Protein AF-A0A956FL37-F1 (afdb_monomer_lite)

pLDDT: mean 88.3, std 14.64, range [36.12, 98.06]

Foldseek 3Di:
DDDPDDDDDDAPDQLRVQLQLLLCLVLVHDDPVSPDDLVCFLQDPVDPVSVLVVLSLLLSLQRSLLQLCCVNPCNVVVHDSVVSVLVSLVSSLVSLLVPCRSNVCPVPSVVVLVVVVVCCVVPVVSSVVSNVVSLVSQLVVCVVVVHDPPNSHGPDRDGSVNSSVSNVVPPPPPDDD

Structure (mmCIF, N/CA/C/O backbone):
data_AF-A0A956FL37-F1
#
_entry.id   AF-A0A956FL37-F1
#
loop_
_atom_site.group_PDB
_atom_site.id
_atom_site.type_symbol
_atom_site.label_atom_id
_atom_site.label_alt_id
_atom_site.label_comp_id
_atom_site.label_asym_id
_atom_site.label_entity_id
_atom_site.label_seq_id
_atom_site.pdbx_PDB_ins_code
_atom_site.Cartn_x
_atom_site.Cartn_y
_atom_site.Cartn_z
_atom_site.occupancy
_atom_site.B_iso_or_equiv
_atom_site.auth_seq_id
_atom_site.auth_comp_id
_atom_site.auth_asym_id
_atom_site.auth_atom_id
_atom_site.pdbx_PDB_model_num
ATOM 1 N N . MET A 1 1 ? -17.787 -12.454 -33.046 1.00 43.59 1 MET A N 1
ATOM 2 C CA . MET A 1 1 ? -16.874 -12.370 -31.893 1.00 43.59 1 MET A CA 1
ATOM 3 C C . MET A 1 1 ? -16.755 -10.894 -31.595 1.00 43.59 1 MET A C 1
ATOM 5 O O . MET A 1 1 ? -16.113 -10.191 -32.362 1.00 43.59 1 MET A O 1
ATOM 9 N N . GLU A 1 2 ? -17.535 -10.407 -30.634 1.00 44.53 2 GLU A N 1
ATOM 10 C CA . GLU A 1 2 ? -17.454 -9.006 -30.216 1.00 44.53 2 GLU A CA 1
ATOM 11 C C . GLU A 1 2 ? -16.059 -8.777 -29.636 1.00 44.53 2 GLU A C 1
ATOM 13 O O . GLU A 1 2 ? -15.570 -9.602 -28.860 1.00 44.53 2 GLU A O 1
ATOM 18 N N . SER A 1 3 ? -15.385 -7.710 -30.071 1.00 50.00 3 SER A N 1
ATOM 19 C CA . SER A 1 3 ? -14.174 -7.269 -29.383 1.00 50.00 3 SER A CA 1
ATOM 20 C C . SER A 1 3 ? -14.542 -7.023 -27.922 1.00 50.00 3 SER A C 1
ATOM 22 O O . SER A 1 3 ? -15.585 -6.407 -27.680 1.00 50.00 3 SER A O 1
ATOM 24 N N . PRO A 1 4 ? -13.738 -7.495 -26.953 1.00 57.50 4 PRO A N 1
ATOM 25 C CA . PRO A 1 4 ? -13.994 -7.183 -25.557 1.00 57.50 4 PRO A CA 1
ATOM 26 C C . PRO A 1 4 ? -14.107 -5.665 -25.417 1.00 57.50 4 PRO A C 1
ATOM 28 O O . PRO A 1 4 ? -13.320 -4.930 -26.022 1.00 57.50 4 PRO A O 1
ATOM 31 N N . ALA A 1 5 ? -15.114 -5.210 -24.670 1.00 64.25 5 ALA A N 1
ATOM 32 C CA . ALA A 1 5 ? -15.287 -3.797 -24.378 1.00 64.25 5 ALA A CA 1
ATOM 33 C C . ALA A 1 5 ? -13.961 -3.249 -23.834 1.00 64.25 5 ALA A C 1
ATOM 35 O O . ALA A 1 5 ? -13.424 -3.756 -22.848 1.00 64.25 5 ALA A O 1
ATOM 36 N N . MET A 1 6 ? -13.394 -2.268 -24.531 1.00 70.25 6 MET A N 1
ATOM 37 C CA . MET A 1 6 ? -12.190 -1.591 -24.076 1.00 70.25 6 MET A CA 1
ATOM 38 C C . MET A 1 6 ? -12.582 -0.638 -22.949 1.00 70.25 6 MET A C 1
ATOM 40 O O . MET A 1 6 ? -13.368 0.278 -23.176 1.00 70.25 6 MET A O 1
ATOM 44 N N . ALA A 1 7 ? -12.040 -0.860 -21.753 1.00 70.25 7 ALA A N 1
ATOM 45 C CA . ALA A 1 7 ? -12.100 0.111 -20.669 1.00 70.25 7 ALA A CA 1
ATOM 46 C C . ALA A 1 7 ? -10.975 1.142 -20.848 1.00 70.25 7 ALA A C 1
ATOM 48 O O . ALA A 1 7 ? -9.835 0.775 -21.147 1.00 70.25 7 ALA A O 1
ATOM 49 N N . GLU A 1 8 ? -11.296 2.422 -20.674 1.00 75.50 8 GLU A N 1
ATOM 50 C CA . GLU A 1 8 ? -10.300 3.485 -20.554 1.00 75.50 8 GLU A CA 1
ATOM 51 C C . GLU A 1 8 ? -9.869 3.589 -19.088 1.00 75.50 8 GLU A C 1
ATOM 53 O O . GLU A 1 8 ? -10.713 3.650 -18.200 1.00 75.50 8 GLU A O 1
ATOM 58 N N . VAL A 1 9 ? -8.559 3.586 -18.837 1.00 74.00 9 VAL A N 1
ATOM 59 C CA . VAL A 1 9 ? -7.991 3.740 -17.492 1.00 74.00 9 VAL A CA 1
ATOM 60 C C . VAL A 1 9 ? -7.240 5.062 -17.444 1.00 74.00 9 VAL A C 1
ATOM 62 O O . VAL A 1 9 ? -6.249 5.239 -18.156 1.00 74.00 9 VAL A O 1
ATOM 65 N N . GLN A 1 10 ? -7.705 5.976 -16.597 1.00 78.81 10 GLN A N 1
ATOM 66 C CA . GLN A 1 10 ? -7.046 7.246 -16.309 1.00 78.81 10 GLN A CA 1
ATOM 67 C C . GLN A 1 10 ? -6.497 7.195 -14.884 1.00 78.81 10 GLN A C 1
ATOM 69 O O . GLN A 1 10 ? -7.201 6.808 -13.959 1.00 78.81 10 GLN A O 1
ATOM 74 N N . ALA A 1 11 ? -5.225 7.543 -14.713 1.00 81.19 11 ALA A N 1
ATOM 75 C CA . ALA A 1 11 ? -4.569 7.548 -13.412 1.00 81.19 11 ALA A CA 1
ATOM 76 C C . ALA A 1 11 ? -3.563 8.697 -13.335 1.00 81.19 11 ALA A C 1
ATOM 78 O O . ALA A 1 11 ? -2.885 9.005 -14.324 1.00 81.19 11 ALA A O 1
ATOM 79 N N . GLU A 1 12 ? -3.417 9.287 -12.150 1.00 84.50 12 GLU A N 1
ATOM 80 C CA . GLU A 1 12 ? -2.458 10.361 -11.869 1.00 84.50 12 GLU A CA 1
ATOM 81 C C . GLU A 1 12 ? -1.031 9.811 -11.708 1.00 84.50 12 GLU A C 1
ATOM 83 O O . GLU A 1 12 ? -0.393 9.839 -10.658 1.00 84.50 12 GLU A O 1
ATOM 88 N N . GLY A 1 13 ? -0.505 9.269 -12.803 1.00 89.31 13 GLY A N 1
ATOM 89 C CA . GLY A 1 13 ? 0.824 8.684 -12.860 1.00 89.31 13 GLY A CA 1
ATOM 90 C C . GLY A 1 13 ? 0.882 7.212 -12.452 1.00 89.31 13 GLY A C 1
ATOM 91 O O . GLY A 1 13 ? -0.085 6.579 -12.035 1.00 89.31 13 GLY A O 1
ATOM 92 N N . LEU A 1 14 ? 2.075 6.642 -12.631 1.00 91.12 14 LEU A N 1
ATOM 93 C CA . LEU A 1 14 ? 2.323 5.221 -12.398 1.00 91.12 14 LEU A CA 1
ATOM 94 C C . LEU A 1 14 ? 2.108 4.772 -10.939 1.00 91.12 14 LEU A C 1
ATOM 96 O O . LEU A 1 14 ? 1.556 3.688 -10.772 1.00 91.12 14 LEU A O 1
ATOM 100 N N . PRO A 1 15 ? 2.535 5.521 -9.899 1.00 92.12 15 PRO A N 1
ATOM 101 C CA . PRO A 1 15 ? 2.320 5.095 -8.517 1.00 92.12 15 PRO A CA 1
ATOM 102 C C . PRO A 1 15 ? 0.837 4.881 -8.196 1.00 92.12 15 PRO A C 1
ATOM 104 O O . PRO A 1 15 ? 0.484 3.808 -7.710 1.00 92.12 15 PRO A O 1
ATOM 107 N N . ASN A 1 16 ? -0.023 5.833 -8.581 1.00 92.31 16 ASN A N 1
ATOM 108 C CA . ASN A 1 16 ? -1.467 5.720 -8.394 1.00 92.31 16 ASN A CA 1
ATOM 109 C C . ASN A 1 16 ? -2.046 4.559 -9.204 1.00 92.31 16 ASN A C 1
ATOM 111 O O . ASN A 1 16 ? -2.752 3.721 -8.666 1.00 92.31 16 ASN A O 1
ATOM 115 N N . LEU A 1 17 ? -1.668 4.428 -10.482 1.00 92.12 17 LEU A N 1
ATOM 116 C CA . LEU A 1 17 ? -2.114 3.301 -11.308 1.00 92.12 17 LEU A CA 1
ATOM 117 C C . LEU A 1 17 ? -1.781 1.939 -10.677 1.00 92.12 17 LEU A C 1
ATOM 119 O O . LEU A 1 17 ? -2.562 0.997 -10.785 1.00 92.12 17 LEU A O 1
ATOM 123 N N . LEU A 1 18 ? -0.608 1.814 -10.051 1.00 93.81 18 LEU A N 1
ATOM 124 C CA . LEU A 1 18 ? -0.211 0.588 -9.363 1.00 93.81 18 LEU A CA 1
ATOM 125 C C . LEU A 1 18 ? -1.038 0.349 -8.099 1.00 93.81 18 LEU A C 1
ATOM 127 O O . LEU A 1 18 ? -1.352 -0.803 -7.827 1.00 93.81 18 LEU A O 1
ATOM 131 N N . HIS A 1 19 ? -1.373 1.402 -7.350 1.00 94.06 19 HIS A N 1
ATOM 132 C CA . HIS A 1 19 ? -2.277 1.325 -6.199 1.00 94.06 19 HIS A CA 1
ATOM 133 C C . HIS A 1 19 ? -3.650 0.798 -6.633 1.00 94.06 19 HIS A C 1
ATOM 135 O O . HIS A 1 19 ? -4.079 -0.254 -6.160 1.00 94.06 19 HIS A O 1
ATOM 141 N N . GLU A 1 20 ? -4.249 1.415 -7.656 1.00 91.88 20 GLU A N 1
ATOM 142 C CA . GLU A 1 20 ? -5.568 1.009 -8.160 1.00 91.88 20 GLU A CA 1
ATOM 143 C C . GLU A 1 20 ? -5.593 -0.380 -8.781 1.00 91.88 20 GLU A C 1
ATOM 145 O O . GLU A 1 20 ? -6.560 -1.131 -8.636 1.00 91.88 20 GLU A O 1
ATOM 150 N N . LEU A 1 21 ? -4.509 -0.770 -9.454 1.00 91.62 21 LEU A N 1
ATOM 151 C CA . LEU A 1 21 ? -4.381 -2.124 -9.974 1.00 91.62 21 LEU A CA 1
ATOM 152 C C . LEU A 1 21 ? -4.472 -3.160 -8.848 1.00 91.62 21 LEU A C 1
ATOM 154 O O . LEU A 1 21 ? -5.065 -4.219 -9.052 1.00 91.62 21 LEU A O 1
ATOM 158 N N . VAL A 1 22 ? -3.881 -2.885 -7.682 1.00 93.38 22 VAL A N 1
ATOM 159 C CA . VAL A 1 22 ? -3.926 -3.818 -6.552 1.00 93.38 22 VAL A CA 1
ATOM 160 C C . VAL A 1 22 ? -5.356 -3.935 -6.030 1.00 93.38 22 VAL A C 1
ATOM 162 O O . VAL A 1 22 ? -5.819 -5.067 -5.889 1.00 93.38 22 VAL A O 1
ATOM 165 N N . HIS A 1 23 ? -6.089 -2.828 -5.857 1.00 91.62 23 HIS A N 1
ATOM 166 C CA . HIS A 1 23 ? -7.515 -2.882 -5.505 1.00 91.62 23 HIS A CA 1
ATOM 167 C C . HIS A 1 23 ? -8.318 -3.711 -6.507 1.00 91.62 23 HIS A C 1
ATOM 169 O O . HIS A 1 23 ? -9.002 -4.660 -6.124 1.00 91.62 23 HIS A O 1
ATOM 175 N N . ALA A 1 24 ? -8.178 -3.427 -7.804 1.00 89.88 24 ALA A N 1
ATOM 176 C CA . ALA A 1 24 ? -8.913 -4.135 -8.847 1.00 89.88 24 ALA A CA 1
ATOM 177 C C . ALA A 1 24 ? -8.618 -5.645 -8.859 1.00 89.88 24 ALA A C 1
ATOM 179 O O . ALA A 1 24 ? -9.511 -6.473 -9.064 1.00 89.88 24 ALA A O 1
ATOM 180 N N . VAL A 1 25 ? -7.359 -6.029 -8.622 1.00 90.69 25 VAL A N 1
ATOM 181 C CA . VAL A 1 25 ? -6.962 -7.438 -8.524 1.00 90.69 25 VAL A CA 1
ATOM 182 C C . VAL A 1 25 ? -7.560 -8.098 -7.284 1.00 90.69 25 VAL A C 1
ATOM 184 O O . VAL A 1 25 ? -8.026 -9.234 -7.385 1.00 90.69 25 VAL A O 1
ATOM 187 N N . GLN A 1 26 ? -7.563 -7.416 -6.139 1.00 88.31 26 GLN A N 1
ATOM 188 C CA . GLN A 1 26 ? -8.119 -7.956 -4.899 1.00 88.31 26 GLN A CA 1
ATOM 189 C C . GLN A 1 26 ? -9.647 -8.081 -4.955 1.00 88.31 26 GLN A C 1
ATOM 191 O O . GLN A 1 26 ? -10.187 -9.116 -4.563 1.00 88.31 26 GLN A O 1
ATOM 196 N N . ALA A 1 27 ? -10.337 -7.097 -5.533 1.00 85.81 27 ALA A N 1
ATOM 197 C CA . ALA A 1 27 ? -11.780 -7.140 -5.767 1.00 85.81 27 ALA A CA 1
ATOM 198 C C . ALA A 1 27 ? -12.177 -8.127 -6.886 1.00 85.81 27 ALA A C 1
ATOM 200 O O . ALA A 1 27 ? -13.324 -8.573 -6.958 1.00 85.81 27 ALA A O 1
ATOM 201 N N . GLY A 1 28 ? -11.240 -8.469 -7.780 1.00 84.00 28 GLY A N 1
ATOM 202 C CA . GLY A 1 28 ? -11.485 -9.311 -8.955 1.00 84.00 28 GLY A CA 1
ATOM 203 C C . GLY A 1 28 ? -12.309 -8.623 -10.050 1.00 84.00 28 GLY A C 1
ATOM 204 O O . GLY A 1 28 ? -12.838 -9.300 -10.934 1.00 84.00 28 GLY A O 1
ATOM 205 N N . ARG A 1 29 ? -12.439 -7.294 -9.988 1.00 78.75 29 ARG A N 1
ATOM 206 C CA . ARG A 1 29 ? -13.242 -6.453 -10.884 1.00 78.75 29 ARG A CA 1
ATOM 207 C C . ARG A 1 29 ? -12.694 -5.024 -10.902 1.00 78.75 29 ARG A C 1
ATOM 209 O O . ARG A 1 29 ? -12.038 -4.608 -9.955 1.00 78.75 29 ARG A O 1
ATOM 216 N N . LEU A 1 30 ? -12.971 -4.292 -11.980 1.00 76.00 30 LEU A N 1
ATOM 217 C CA . LEU A 1 30 ? -12.769 -2.843 -12.033 1.00 76.00 30 LEU A CA 1
ATOM 218 C C . LEU A 1 30 ? -14.033 -2.177 -11.487 1.00 76.00 30 LEU A C 1
ATOM 220 O O . LEU A 1 30 ? -15.116 -2.429 -12.012 1.00 76.00 30 LEU A O 1
ATOM 224 N N . GLU A 1 31 ? -13.892 -1.365 -10.448 1.00 67.88 31 GLU A N 1
ATOM 225 C CA . GLU A 1 31 ? -14.958 -0.525 -9.903 1.00 67.88 31 GLU A CA 1
ATOM 226 C C . GLU A 1 31 ? -14.406 0.872 -9.651 1.00 67.88 31 GLU A C 1
ATOM 228 O O . GLU A 1 31 ? -13.250 0.995 -9.247 1.00 67.88 31 GLU A O 1
ATOM 233 N N . ASP A 1 32 ? -15.240 1.889 -9.885 1.00 64.38 32 ASP A N 1
ATOM 234 C CA . ASP A 1 32 ? -14.866 3.300 -9.729 1.00 64.38 32 ASP A CA 1
ATOM 235 C C . ASP A 1 32 ? -14.412 3.616 -8.289 1.00 64.38 32 ASP A C 1
ATOM 237 O O . ASP A 1 32 ? -13.509 4.423 -8.108 1.00 64.38 32 ASP A O 1
ATOM 241 N N . ASP A 1 33 ? -14.956 2.897 -7.296 1.00 65.94 33 ASP A N 1
ATOM 242 C CA . ASP A 1 33 ? -14.761 3.157 -5.859 1.00 65.94 33 ASP A CA 1
ATOM 243 C C . ASP A 1 33 ? -14.207 1.938 -5.088 1.00 65.94 33 ASP A C 1
ATOM 245 O O . ASP A 1 33 ? -14.505 1.725 -3.910 1.00 65.94 33 ASP A O 1
ATOM 249 N N . HIS A 1 34 ? -13.472 1.052 -5.769 1.00 66.19 34 HIS A N 1
ATOM 250 C CA . HIS A 1 34 ? -12.832 -0.144 -5.179 1.00 66.19 34 HIS A CA 1
ATOM 251 C C . HIS A 1 34 ? -13.791 -1.142 -4.490 1.00 66.19 34 HIS A C 1
ATOM 253 O O . HIS A 1 34 ? -13.350 -2.073 -3.816 1.00 66.19 34 HIS A O 1
ATOM 259 N N . GLY A 1 35 ? -15.107 -0.978 -4.663 1.00 68.50 35 GLY A N 1
ATOM 260 C CA . GLY A 1 35 ? -16.131 -1.775 -3.982 1.00 68.50 35 GLY A CA 1
ATOM 261 C C . GLY A 1 35 ? -16.323 -1.424 -2.508 1.00 68.50 35 GLY A C 1
ATOM 262 O O . GLY A 1 35 ? -16.905 -2.221 -1.766 1.00 68.50 35 GLY A O 1
ATOM 263 N N . ILE A 1 36 ? -15.836 -0.254 -2.090 1.00 72.50 36 ILE A N 1
ATOM 264 C CA . ILE A 1 36 ? -15.965 0.263 -0.732 1.00 72.50 36 ILE A CA 1
ATOM 265 C C . ILE A 1 36 ? -17.389 0.789 -0.513 1.00 72.50 36 ILE A C 1
ATOM 267 O O . ILE A 1 36 ? -17.912 1.582 -1.294 1.00 72.50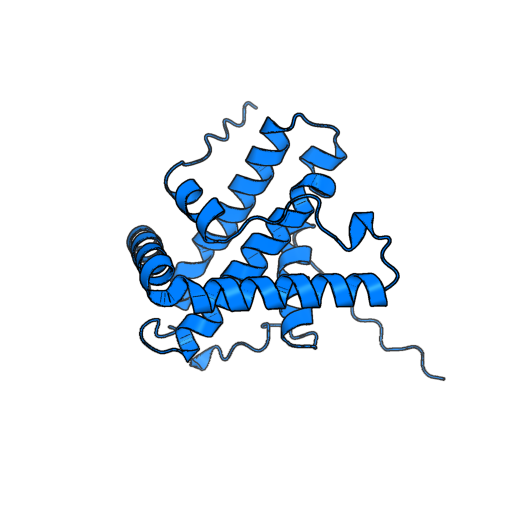 36 ILE A O 1
ATOM 271 N N . ASP A 1 37 ? -18.022 0.373 0.585 1.00 80.06 37 ASP A N 1
ATOM 272 C CA . ASP A 1 37 ? -19.292 0.956 1.016 1.00 80.06 37 ASP A CA 1
ATOM 273 C C . ASP A 1 37 ? -19.038 2.311 1.684 1.00 80.06 37 ASP A C 1
ATOM 275 O O . ASP A 1 37 ? -18.736 2.389 2.876 1.00 80.06 37 ASP A O 1
ATOM 279 N N . TYR A 1 38 ? -19.163 3.398 0.923 1.00 78.75 38 TYR A N 1
ATOM 280 C CA . TYR A 1 38 ? -18.992 4.749 1.459 1.00 78.75 38 TYR A CA 1
ATOM 281 C C . TYR A 1 38 ? -19.966 5.092 2.590 1.00 78.75 38 TYR A C 1
ATOM 283 O O . TYR A 1 38 ? -19.654 5.960 3.404 1.00 78.75 38 TYR A O 1
ATOM 291 N N . ALA A 1 39 ? -21.115 4.414 2.697 1.00 84.62 39 ALA A N 1
ATOM 292 C CA . ALA A 1 39 ? -22.027 4.621 3.821 1.00 84.62 39 ALA A CA 1
ATOM 293 C C . ALA A 1 39 ? -21.459 4.088 5.149 1.00 84.62 39 ALA A C 1
ATOM 295 O O . ALA A 1 39 ? -21.955 4.455 6.213 1.00 84.62 39 ALA A O 1
ATOM 296 N N . ALA A 1 40 ? -20.420 3.250 5.094 1.00 86.69 40 ALA A N 1
ATOM 297 C CA . ALA A 1 40 ? -19.713 2.733 6.258 1.00 86.69 40 ALA A CA 1
ATOM 298 C C . ALA A 1 40 ? -18.554 3.637 6.723 1.00 86.69 40 ALA A C 1
ATOM 300 O O . ALA A 1 40 ? -17.915 3.312 7.722 1.00 86.69 40 ALA A O 1
ATOM 301 N N . ILE A 1 41 ? -18.290 4.765 6.048 1.00 89.12 41 ILE A N 1
ATOM 302 C CA . ILE A 1 41 ? -17.346 5.781 6.529 1.00 89.12 41 ILE A CA 1
ATOM 303 C C . ILE A 1 41 ? -18.019 6.617 7.634 1.00 89.12 41 ILE A C 1
ATOM 305 O O . ILE A 1 41 ? -19.125 7.125 7.428 1.00 89.12 41 ILE A O 1
ATOM 309 N N . PRO A 1 42 ? -17.355 6.840 8.783 1.00 93.75 42 PRO A N 1
ATOM 310 C CA . PRO A 1 42 ? -15.999 6.398 9.110 1.00 93.75 42 PRO A CA 1
ATOM 311 C C . PRO A 1 42 ? -15.925 4.915 9.496 1.00 93.75 42 PRO A C 1
ATOM 313 O O . PRO A 1 42 ? -16.733 4.436 10.292 1.00 93.75 42 PRO A O 1
ATOM 316 N N . PHE A 1 43 ? -14.909 4.208 8.993 1.00 93.94 43 PHE A N 1
ATOM 317 C CA . PHE A 1 43 ? -14.701 2.802 9.340 1.00 93.94 43 PHE A CA 1
ATOM 318 C C . PHE A 1 43 ? -14.286 2.640 10.804 1.00 93.94 43 PHE A C 1
ATOM 320 O O . PHE A 1 43 ? -13.368 3.306 11.290 1.00 93.94 43 PHE A O 1
ATOM 327 N N . ASP A 1 44 ? -14.912 1.687 11.494 1.00 94.44 44 ASP A N 1
ATOM 328 C CA . ASP A 1 44 ? -14.557 1.353 12.871 1.00 94.44 44 ASP A CA 1
ATOM 329 C C . ASP A 1 44 ? -13.367 0.383 12.925 1.00 94.44 44 ASP A C 1
ATOM 331 O O . ASP A 1 44 ? -13.479 -0.805 12.617 1.00 94.44 44 ASP A O 1
ATOM 335 N N . LEU A 1 45 ? -12.213 0.885 13.367 1.00 94.81 45 LEU A N 1
ATOM 336 C CA . LEU A 1 45 ? -10.982 0.106 13.521 1.00 94.81 45 LEU A CA 1
ATOM 337 C C . LEU A 1 45 ? -11.009 -0.884 14.701 1.00 94.81 45 LEU A C 1
ATOM 339 O O . LEU A 1 45 ? -10.134 -1.752 14.799 1.00 94.81 45 LEU A O 1
ATOM 343 N N . HIS A 1 46 ? -11.988 -0.789 15.603 1.00 93.94 46 HIS A N 1
ATOM 344 C CA . HIS A 1 46 ? -12.207 -1.808 16.631 1.00 93.94 46 HIS A CA 1
ATOM 345 C C . HIS A 1 46 ? -12.837 -3.072 16.040 1.00 93.94 46 HIS A C 1
ATOM 347 O O . HIS A 1 46 ? -12.555 -4.185 16.499 1.00 93.94 46 HIS A O 1
ATOM 353 N N . GLU A 1 47 ? -13.604 -2.918 14.965 1.00 95.62 47 GLU A N 1
ATOM 354 C CA . GLU A 1 47 ? -14.242 -4.016 14.260 1.00 95.62 47 GLU A CA 1
ATOM 355 C C . GLU A 1 47 ? -13.303 -4.653 13.234 1.00 95.62 47 GLU A C 1
ATOM 357 O O . GLU A 1 47 ? -12.538 -3.993 12.527 1.00 95.62 47 GLU A O 1
ATOM 362 N N . SER A 1 48 ? -13.375 -5.980 13.123 1.00 95.38 48 SER A N 1
ATOM 363 C CA . SER A 1 48 ? -12.552 -6.729 12.159 1.00 95.38 48 SER A CA 1
ATOM 364 C C . SER A 1 48 ? -12.796 -6.297 10.709 1.00 95.38 48 SER A C 1
ATOM 366 O O . SER A 1 48 ? -11.861 -6.273 9.914 1.00 95.38 48 SER A O 1
ATOM 368 N N . ALA A 1 49 ? -14.029 -5.903 10.37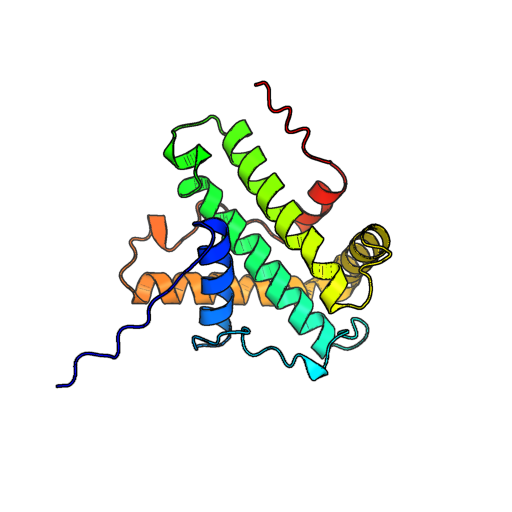9 1.00 92.50 49 ALA A N 1
ATOM 369 C CA . ALA A 1 49 ? -14.389 -5.413 9.054 1.00 92.50 49 ALA A CA 1
ATOM 370 C C . ALA A 1 49 ? -13.720 -4.066 8.734 1.00 92.50 49 ALA A C 1
ATOM 372 O O . ALA A 1 49 ? -13.149 -3.921 7.657 1.00 92.50 49 ALA A O 1
ATOM 373 N N . GLY A 1 50 ? -13.715 -3.111 9.672 1.00 93.75 50 GLY A N 1
ATOM 374 C CA . GLY A 1 50 ? -13.046 -1.824 9.460 1.00 93.75 50 GLY A CA 1
ATOM 375 C C . GLY A 1 50 ? -11.526 -1.965 9.381 1.00 93.75 50 GLY A C 1
ATOM 376 O O . GLY A 1 50 ? -10.890 -1.331 8.542 1.00 93.75 50 GLY A O 1
ATOM 377 N N . ARG A 1 51 ? -10.930 -2.877 10.164 1.00 96.38 51 ARG A N 1
ATOM 378 C CA . ARG A 1 51 ? -9.506 -3.219 10.002 1.00 96.38 51 ARG A CA 1
ATOM 379 C C . ARG A 1 51 ? -9.200 -3.882 8.666 1.00 96.38 51 ARG A C 1
ATOM 381 O O . ARG A 1 51 ? -8.141 -3.627 8.110 1.00 96.38 51 ARG A O 1
ATOM 388 N N . ALA A 1 52 ? -10.091 -4.724 8.144 1.00 94.50 52 ALA A N 1
ATOM 389 C CA . ALA A 1 52 ? -9.877 -5.363 6.850 1.00 94.50 52 ALA A CA 1
ATOM 390 C C . ALA A 1 52 ? -9.758 -4.331 5.718 1.00 94.50 52 ALA A C 1
ATOM 392 O O . ALA A 1 52 ? -8.879 -4.491 4.876 1.00 94.50 52 ALA A O 1
ATOM 393 N N . VAL A 1 53 ? -10.565 -3.262 5.748 1.00 93.56 53 VAL A N 1
ATOM 394 C CA . VAL A 1 53 ? -10.444 -2.128 4.813 1.00 93.56 53 VAL A CA 1
ATOM 395 C C . VAL A 1 53 ? -9.081 -1.447 4.965 1.00 93.56 53 VAL A C 1
ATOM 397 O O . VAL A 1 53 ? -8.357 -1.300 3.987 1.00 93.56 53 VAL A O 1
ATOM 400 N N . LEU A 1 54 ? -8.661 -1.138 6.197 1.00 95.69 54 LEU A N 1
ATOM 401 C CA . LEU A 1 54 ? -7.335 -0.564 6.462 1.00 95.69 54 LEU A CA 1
ATOM 402 C C . LEU A 1 54 ? -6.190 -1.440 5.937 1.00 95.69 54 LEU A C 1
ATOM 404 O O . LEU A 1 54 ? -5.228 -0.937 5.358 1.00 95.69 54 LEU A O 1
ATOM 408 N N . TRP A 1 55 ? -6.263 -2.753 6.151 1.00 96.88 55 TRP A N 1
ATOM 409 C CA . TRP A 1 55 ? -5.231 -3.677 5.685 1.00 96.88 55 TRP A CA 1
ATOM 410 C C . TRP A 1 55 ? -5.186 -3.789 4.167 1.00 96.88 55 TRP A C 1
ATOM 412 O O . TRP A 1 55 ? -4.091 -3.958 3.629 1.00 96.88 55 TRP A O 1
ATOM 422 N N . ASP A 1 56 ? -6.331 -3.690 3.491 1.00 95.12 56 ASP A N 1
ATOM 423 C CA . ASP A 1 56 ? -6.393 -3.647 2.030 1.00 95.12 56 ASP A CA 1
ATOM 424 C C . ASP A 1 56 ? -5.685 -2.398 1.493 1.00 95.12 56 ASP A C 1
ATOM 426 O O . ASP A 1 56 ? -4.724 -2.510 0.730 1.00 95.12 56 ASP A O 1
ATOM 430 N N . GLU A 1 57 ? -6.055 -1.225 2.010 1.00 95.31 57 GLU A N 1
ATOM 431 C CA . GLU A 1 57 ? -5.459 0.057 1.624 1.00 95.31 57 GLU A CA 1
ATOM 432 C C . GLU A 1 57 ? -3.946 0.090 1.853 1.00 95.31 57 GLU A C 1
ATOM 434 O O . GLU A 1 57 ? -3.161 0.445 0.969 1.00 95.31 57 GLU A O 1
ATOM 439 N N . LEU A 1 58 ? -3.489 -0.340 3.033 1.00 96.88 58 LEU A N 1
ATOM 440 C CA . LEU A 1 58 ? -2.058 -0.396 3.333 1.00 96.88 58 LEU A CA 1
ATOM 441 C C . LEU A 1 58 ? -1.322 -1.424 2.465 1.00 96.88 58 LEU A C 1
ATOM 443 O O . LEU A 1 58 ? -0.142 -1.222 2.159 1.00 96.88 58 LEU A O 1
ATOM 447 N N . ALA A 1 59 ? -1.982 -2.501 2.031 1.00 97.38 59 ALA A N 1
ATOM 448 C CA . ALA A 1 59 ? -1.396 -3.429 1.074 1.00 97.38 59 ALA A CA 1
ATOM 449 C C . ALA A 1 59 ? -1.215 -2.776 -0.305 1.00 97.38 59 ALA A C 1
ATOM 451 O O . ALA A 1 59 ? -0.133 -2.906 -0.887 1.00 97.38 59 ALA A O 1
ATOM 452 N N . CYS A 1 60 ? -2.199 -2.017 -0.791 1.00 95.94 60 CYS A N 1
ATOM 453 C CA . CYS A 1 60 ? -2.100 -1.240 -2.031 1.00 95.94 60 CYS A CA 1
ATOM 454 C C . CYS A 1 60 ? -0.965 -0.202 -1.969 1.00 95.94 60 CYS A C 1
ATOM 456 O O . CYS A 1 60 ? -0.106 -0.161 -2.864 1.00 95.94 60 CYS A O 1
ATOM 458 N N . CYS A 1 61 ? -0.851 0.526 -0.852 1.00 96.44 61 CYS A N 1
ATOM 459 C CA . CYS A 1 61 ? 0.233 1.483 -0.603 1.00 96.44 61 CYS A CA 1
ATOM 460 C C . CYS A 1 61 ? 1.617 0.811 -0.671 1.00 96.44 61 CYS A C 1
ATOM 462 O O . CYS A 1 61 ? 2.544 1.286 -1.330 1.00 96.44 61 CYS A O 1
ATOM 464 N N . VAL A 1 62 ? 1.781 -0.326 0.011 1.00 97.69 62 VAL A N 1
ATOM 465 C CA . VAL A 1 62 ? 3.069 -1.032 0.093 1.00 97.69 62 VAL A CA 1
ATOM 466 C C . VAL A 1 62 ? 3.446 -1.677 -1.240 1.00 97.69 62 VAL A C 1
ATOM 468 O O . VAL A 1 62 ? 4.616 -1.644 -1.636 1.00 97.69 62 VAL A O 1
ATOM 471 N N . ILE A 1 63 ? 2.486 -2.266 -1.951 1.00 97.75 63 ILE A N 1
ATOM 472 C CA . ILE A 1 63 ? 2.758 -2.942 -3.222 1.00 97.75 63 ILE A CA 1
ATOM 473 C C . ILE A 1 63 ? 3.074 -1.926 -4.320 1.00 97.75 63 ILE A C 1
ATOM 475 O O . ILE A 1 63 ? 4.028 -2.140 -5.071 1.00 97.75 63 ILE A O 1
ATOM 479 N N . SER A 1 64 ? 2.363 -0.798 -4.390 1.00 96.69 64 SER A N 1
ATOM 480 C CA . SER A 1 64 ? 2.706 0.274 -5.333 1.00 96.69 64 SER A CA 1
ATOM 481 C C . SER A 1 64 ? 4.147 0.757 -5.108 1.00 96.69 64 SER A C 1
ATOM 483 O O . SER A 1 64 ? 4.948 0.759 -6.048 1.00 96.69 64 SER A O 1
ATOM 485 N N . CYS A 1 65 ? 4.547 0.984 -3.852 1.00 97.56 65 CYS A N 1
ATOM 486 C CA . CYS A 1 65 ? 5.932 1.267 -3.455 1.00 97.56 65 CYS A CA 1
ATOM 487 C C . CYS A 1 65 ? 6.941 0.191 -3.899 1.00 97.56 65 CYS A C 1
ATOM 489 O O . CYS A 1 65 ? 8.048 0.507 -4.347 1.00 97.56 65 CYS A O 1
ATOM 491 N N . ALA A 1 66 ? 6.578 -1.089 -3.793 1.00 97.62 66 ALA A N 1
ATOM 492 C CA . ALA A 1 66 ? 7.440 -2.212 -4.155 1.00 97.62 66 ALA A CA 1
ATOM 493 C C . ALA A 1 66 ? 7.874 -2.167 -5.631 1.00 97.62 66 ALA A C 1
ATOM 495 O O . ALA A 1 66 ? 9.039 -2.429 -5.950 1.00 97.62 66 ALA A O 1
ATOM 496 N N . TYR A 1 67 ? 6.962 -1.790 -6.531 1.00 96.94 67 TYR A N 1
ATOM 497 C CA . TYR A 1 67 ? 7.235 -1.696 -7.967 1.00 96.94 67 TYR A CA 1
ATOM 498 C C . TYR A 1 67 ? 8.015 -0.433 -8.359 1.00 96.94 67 TYR A C 1
ATOM 500 O O . TYR A 1 67 ? 8.794 -0.472 -9.321 1.00 96.94 67 TYR A O 1
ATOM 508 N N . LEU A 1 68 ? 7.887 0.666 -7.606 1.00 96.50 68 LEU A N 1
ATOM 509 C CA . LEU A 1 68 ? 8.599 1.919 -7.895 1.00 96.50 68 LEU A CA 1
ATOM 510 C C . LEU A 1 68 ? 10.124 1.774 -7.859 1.00 96.50 68 LEU A C 1
ATOM 512 O O . LEU A 1 68 ? 10.813 2.427 -8.640 1.00 96.50 68 LEU A O 1
ATOM 516 N N . TRP A 1 69 ? 10.658 0.837 -7.070 1.00 95.81 69 TRP A N 1
ATOM 517 C CA . TRP A 1 69 ? 12.093 0.527 -7.040 1.00 95.81 69 TRP A CA 1
ATOM 518 C C . TRP A 1 69 ? 12.699 0.179 -8.409 1.00 95.81 69 TRP A C 1
ATOM 520 O O . TRP A 1 69 ? 13.905 0.324 -8.599 1.00 95.81 69 TRP A O 1
ATOM 530 N N . ARG A 1 70 ? 11.883 -0.294 -9.359 1.00 94.81 70 ARG A N 1
ATOM 531 C CA . ARG A 1 70 ? 12.302 -0.583 -10.739 1.00 94.81 70 ARG A CA 1
ATOM 532 C C . ARG A 1 70 ? 11.611 0.311 -11.764 1.00 94.81 70 ARG A C 1
ATOM 534 O O . ARG A 1 70 ? 12.230 0.670 -12.762 1.00 94.81 70 ARG A O 1
ATOM 541 N N . HIS A 1 71 ? 10.339 0.630 -11.549 1.00 94.44 71 HIS A N 1
ATOM 542 C CA . HIS A 1 71 ? 9.496 1.265 -12.562 1.00 94.44 71 HIS A CA 1
ATOM 543 C C . HIS A 1 71 ? 9.196 2.742 -12.285 1.00 94.44 71 HIS A C 1
ATOM 545 O O . HIS A 1 71 ? 8.707 3.427 -13.184 1.00 94.44 71 HIS A O 1
ATOM 551 N N . GLY A 1 72 ? 9.530 3.236 -11.089 1.00 94.50 72 GLY A N 1
ATOM 552 C CA . GLY A 1 72 ? 9.369 4.632 -10.691 1.00 94.50 72 GLY A CA 1
ATOM 553 C C . GLY A 1 72 ? 10.189 5.590 -11.552 1.00 94.50 72 GLY A C 1
ATOM 554 O O . GLY A 1 72 ? 11.082 5.183 -12.309 1.00 94.50 72 GLY A O 1
ATOM 555 N N . ARG A 1 73 ? 9.884 6.885 -11.454 1.00 95.81 73 ARG A N 1
ATOM 556 C CA . ARG A 1 73 ? 10.503 7.915 -12.298 1.00 95.81 73 ARG A CA 1
ATOM 557 C C . ARG A 1 73 ? 12.008 7.984 -12.063 1.00 95.81 73 ARG A C 1
ATOM 559 O O . ARG A 1 73 ? 12.766 8.002 -13.033 1.00 95.81 73 ARG A O 1
ATOM 566 N N . ALA A 1 74 ? 12.452 7.964 -10.806 1.00 96.06 74 ALA A N 1
ATOM 567 C CA . ALA A 1 74 ? 13.867 8.020 -10.458 1.00 96.06 74 ALA A CA 1
ATOM 568 C C . ALA A 1 74 ? 14.612 6.764 -10.935 1.00 96.06 74 ALA A C 1
ATOM 570 O O . ALA A 1 74 ? 15.695 6.874 -11.512 1.00 96.06 74 ALA A O 1
ATOM 571 N N . ALA A 1 75 ? 14.013 5.580 -10.766 1.00 95.62 75 ALA A N 1
ATOM 572 C CA . ALA A 1 75 ? 14.609 4.317 -11.202 1.00 95.62 75 ALA A CA 1
ATOM 573 C C . ALA A 1 75 ? 14.793 4.283 -12.728 1.00 95.62 75 ALA A C 1
ATOM 575 O O . ALA A 1 75 ? 15.876 3.974 -13.226 1.00 95.62 75 ALA A O 1
ATOM 576 N N . ARG A 1 76 ? 13.764 4.691 -13.481 1.00 95.19 76 ARG A N 1
ATOM 577 C CA . ARG A 1 76 ? 13.817 4.773 -14.949 1.00 95.19 76 ARG A CA 1
ATOM 578 C C . ARG A 1 76 ? 14.800 5.819 -15.470 1.00 95.19 76 ARG A C 1
ATOM 580 O O . ARG A 1 76 ? 15.328 5.648 -16.564 1.00 95.19 76 ARG A O 1
ATOM 587 N N . ALA A 1 77 ? 15.049 6.876 -14.703 1.00 97.00 77 ALA A N 1
ATOM 588 C CA . ALA A 1 77 ? 16.048 7.891 -15.022 1.00 97.00 77 ALA A CA 1
ATOM 589 C C . ALA A 1 77 ? 17.490 7.460 -14.683 1.00 97.00 77 ALA A C 1
ATOM 591 O O . ALA A 1 77 ? 18.416 8.243 -14.886 1.00 97.00 77 ALA A O 1
ATOM 592 N N . GLY A 1 78 ? 17.701 6.248 -14.150 1.00 96.38 78 GLY A N 1
ATOM 593 C CA . GLY A 1 78 ? 19.022 5.784 -13.718 1.00 96.38 78 GLY A CA 1
ATOM 594 C C . GLY A 1 78 ? 19.555 6.537 -12.496 1.00 96.38 78 GLY A C 1
ATOM 595 O O . GLY A 1 78 ? 20.767 6.672 -12.334 1.00 96.38 78 GLY A O 1
ATOM 596 N N . ALA A 1 79 ? 18.664 7.074 -11.655 1.00 97.50 79 ALA A N 1
ATOM 597 C CA . ALA A 1 79 ? 19.056 7.788 -10.449 1.00 97.50 79 ALA A CA 1
ATOM 598 C C . ALA A 1 79 ? 19.715 6.854 -9.419 1.00 97.50 79 ALA A C 1
ATOM 600 O O . ALA A 1 79 ? 19.582 5.631 -9.466 1.00 97.50 79 ALA A O 1
ATOM 601 N N . SER A 1 80 ? 20.415 7.447 -8.448 1.00 97.69 80 SER A N 1
ATOM 602 C CA . SER A 1 80 ? 21.003 6.694 -7.340 1.00 97.69 80 SER A CA 1
ATOM 603 C C . SER A 1 80 ? 19.934 6.004 -6.489 1.00 97.69 80 SER A C 1
ATOM 605 O O . SER A 1 80 ? 18.801 6.478 -6.382 1.00 97.69 80 SER A O 1
ATOM 607 N N . GLU A 1 81 ? 20.324 4.928 -5.802 1.00 96.06 81 GLU A N 1
ATOM 608 C CA . GLU A 1 81 ? 19.440 4.196 -4.886 1.00 96.06 81 GLU A CA 1
ATOM 609 C C . GLU A 1 81 ? 18.805 5.115 -3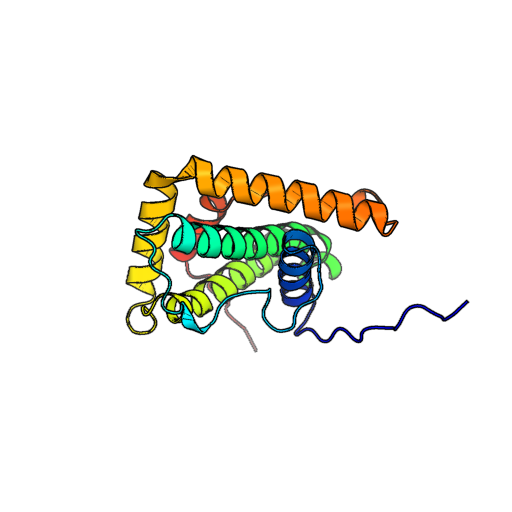.831 1.00 96.06 81 GLU A C 1
ATOM 611 O O . GLU A 1 81 ? 17.634 4.961 -3.501 1.00 96.06 81 GLU A O 1
ATOM 616 N N . LEU A 1 82 ? 19.545 6.128 -3.364 1.00 96.44 82 LEU A N 1
ATOM 617 C CA . LEU A 1 82 ? 19.041 7.127 -2.421 1.00 96.44 82 LEU A CA 1
ATOM 618 C C . LEU A 1 82 ? 17.867 7.937 -2.993 1.00 96.44 82 LEU A C 1
ATOM 620 O O . LEU A 1 82 ? 16.901 8.190 -2.281 1.00 96.44 82 LEU A O 1
ATOM 624 N N . ARG A 1 83 ? 17.926 8.335 -4.271 1.00 97.12 83 ARG A N 1
ATOM 625 C CA . ARG A 1 83 ? 16.827 9.073 -4.914 1.00 97.12 83 ARG A CA 1
ATOM 626 C C . ARG A 1 83 ? 15.620 8.183 -5.189 1.00 97.12 83 ARG A C 1
ATOM 628 O O . ARG A 1 83 ? 14.498 8.638 -5.007 1.00 97.12 83 ARG A O 1
ATOM 635 N N . VAL A 1 84 ? 15.845 6.930 -5.587 1.00 96.69 84 VAL A N 1
ATOM 636 C CA . VAL A 1 84 ? 14.760 5.944 -5.739 1.00 96.69 84 VAL A CA 1
ATOM 637 C C . VAL A 1 84 ? 14.066 5.719 -4.400 1.00 96.69 84 VAL A C 1
ATOM 639 O O . VAL A 1 84 ? 12.845 5.756 -4.322 1.00 96.69 84 VAL A O 1
ATOM 642 N N . ARG A 1 85 ? 14.847 5.560 -3.329 1.00 95.88 85 ARG A N 1
ATOM 643 C CA . ARG A 1 85 ? 14.324 5.434 -1.972 1.00 95.88 85 ARG A CA 1
ATOM 644 C C . ARG A 1 85 ? 13.481 6.644 -1.567 1.00 95.88 85 ARG A C 1
ATOM 646 O O . ARG A 1 85 ? 12.387 6.447 -1.059 1.00 95.88 85 ARG A O 1
ATOM 653 N N . ALA A 1 86 ? 13.958 7.860 -1.826 1.00 95.56 86 ALA A N 1
ATOM 654 C CA . ALA A 1 86 ? 13.216 9.079 -1.508 1.00 95.56 86 ALA A CA 1
ATOM 655 C C . ALA A 1 86 ? 11.878 9.175 -2.267 1.00 95.56 86 ALA A C 1
ATOM 657 O O . ALA A 1 86 ? 10.889 9.593 -1.680 1.00 95.56 86 ALA A O 1
ATOM 658 N N . GLU A 1 87 ? 11.821 8.753 -3.538 1.00 95.81 87 GLU A N 1
ATOM 659 C CA . GLU A 1 87 ? 10.559 8.668 -4.298 1.00 95.81 87 GLU A CA 1
ATOM 660 C C . GLU A 1 87 ? 9.587 7.659 -3.668 1.00 95.81 87 GLU A C 1
ATOM 662 O O . GLU A 1 87 ? 8.410 7.961 -3.506 1.00 95.81 87 GLU A O 1
ATOM 667 N N . VAL A 1 88 ? 10.081 6.478 -3.281 1.00 96.19 88 VAL A N 1
ATOM 668 C CA . VAL A 1 88 ? 9.268 5.440 -2.628 1.00 96.19 88 VAL A CA 1
ATOM 669 C C . VAL A 1 88 ? 8.731 5.916 -1.275 1.00 96.19 88 VAL A C 1
ATOM 671 O O . VAL A 1 88 ? 7.562 5.705 -0.971 1.00 96.19 88 VAL A O 1
ATOM 674 N N . GLU A 1 89 ? 9.574 6.555 -0.464 1.00 95.50 89 GLU A N 1
ATOM 675 C CA . GLU A 1 89 ? 9.189 7.087 0.848 1.00 95.50 89 GLU A CA 1
ATOM 676 C C . GLU A 1 89 ? 8.181 8.233 0.729 1.00 95.50 89 GLU A C 1
ATOM 678 O O . GLU A 1 89 ? 7.208 8.258 1.479 1.00 95.50 89 GLU A O 1
ATOM 683 N N . ALA A 1 90 ? 8.370 9.139 -0.236 1.00 94.94 90 ALA A N 1
ATOM 684 C CA . ALA A 1 90 ? 7.428 10.221 -0.502 1.00 94.94 90 ALA A CA 1
ATOM 685 C C . ALA A 1 90 ? 6.057 9.685 -0.938 1.00 94.94 90 ALA A C 1
ATOM 687 O O . ALA A 1 90 ? 5.043 10.122 -0.405 1.00 94.94 90 ALA A O 1
ATOM 688 N N . TRP A 1 91 ? 6.031 8.696 -1.839 1.00 95.56 91 TRP A N 1
ATOM 689 C CA . TRP A 1 91 ? 4.779 8.078 -2.278 1.00 95.56 91 TRP A CA 1
ATOM 690 C C . TRP A 1 91 ? 4.037 7.385 -1.130 1.00 95.56 91 TRP A C 1
ATOM 692 O O . TRP A 1 91 ? 2.832 7.552 -0.977 1.00 95.56 91 TRP A O 1
ATOM 702 N N . PHE A 1 92 ? 4.753 6.644 -0.280 1.00 96.00 92 PHE A N 1
ATOM 703 C CA . PHE A 1 92 ? 4.138 6.015 0.888 1.00 96.00 92 PHE A CA 1
ATOM 704 C C . PHE A 1 92 ? 3.533 7.041 1.853 1.00 96.00 92 PHE A C 1
ATOM 706 O O . PHE A 1 92 ? 2.452 6.816 2.388 1.00 96.00 92 PHE A O 1
ATOM 713 N N . HIS A 1 93 ? 4.229 8.160 2.068 1.00 94.69 93 HIS A N 1
ATOM 714 C CA . HIS A 1 93 ? 3.756 9.237 2.932 1.00 94.69 93 HIS A CA 1
ATOM 715 C C . HIS A 1 93 ? 2.473 9.872 2.389 1.00 94.69 93 HIS A C 1
ATOM 717 O O . HIS A 1 93 ? 1.494 9.962 3.121 1.00 94.69 93 HIS A O 1
ATOM 723 N N . GLU A 1 94 ? 2.460 10.227 1.102 1.00 93.50 94 GLU A N 1
ATOM 724 C CA . GLU A 1 94 ? 1.302 10.814 0.415 1.00 93.50 94 GLU A CA 1
ATOM 725 C C . GLU A 1 94 ? 0.056 9.929 0.544 1.00 93.50 94 GLU A C 1
ATOM 727 O O . GLU A 1 94 ? -1.017 10.403 0.910 1.00 93.50 94 GLU A O 1
ATOM 732 N N . GLN A 1 95 ? 0.213 8.622 0.325 1.00 93.12 95 GLN A N 1
ATOM 733 C CA . GLN A 1 95 ? -0.897 7.681 0.437 1.00 93.12 95 GLN A CA 1
ATOM 734 C C . GLN A 1 95 ? -1.440 7.574 1.866 1.00 93.12 95 GLN A C 1
ATOM 736 O O . GLN A 1 95 ? -2.652 7.556 2.068 1.00 93.12 95 GLN A O 1
ATOM 741 N N . VAL A 1 96 ? -0.564 7.542 2.875 1.00 93.50 96 VAL A N 1
ATOM 742 C CA . VAL A 1 96 ? -0.998 7.484 4.279 1.00 93.50 96 VAL A CA 1
ATOM 743 C C . VAL A 1 96 ? -1.646 8.798 4.731 1.00 93.50 96 VAL A C 1
ATOM 745 O O . VAL A 1 96 ? -2.581 8.755 5.526 1.00 93.50 96 VAL A O 1
ATOM 748 N N . GLU A 1 97 ? -1.202 9.952 4.225 1.00 92.75 97 GLU A N 1
ATOM 749 C CA . GLU A 1 97 ? -1.748 11.271 4.586 1.00 92.75 97 GLU A CA 1
ATOM 750 C C . GLU A 1 97 ? -3.221 11.453 4.211 1.00 92.75 97 GLU A C 1
ATOM 752 O O . GLU A 1 97 ? -3.930 12.201 4.884 1.00 92.75 97 GLU A O 1
ATOM 757 N N . ILE A 1 98 ? -3.694 10.766 3.171 1.00 90.38 98 ILE A N 1
ATOM 758 C CA . ILE A 1 98 ? -5.089 10.848 2.723 1.00 90.38 98 ILE A CA 1
ATOM 759 C C . ILE A 1 98 ? -6.001 9.991 3.610 1.00 90.38 98 ILE A C 1
ATOM 761 O O . ILE A 1 98 ? -7.163 10.334 3.820 1.00 90.38 98 ILE A O 1
ATOM 765 N N . GLN A 1 99 ? -5.482 8.908 4.196 1.00 93.25 99 GLN A N 1
ATOM 766 C CA . GLN A 1 99 ? -6.308 7.914 4.882 1.00 93.25 99 GLN A CA 1
ATOM 767 C C . GLN A 1 99 ? -7.152 8.405 6.072 1.00 93.25 99 GLN A C 1
ATOM 769 O O . GLN A 1 99 ? -8.258 7.883 6.217 1.00 93.25 99 GLN A O 1
ATOM 774 N N . PRO A 1 100 ? -6.732 9.371 6.921 1.00 94.88 100 PRO A N 1
ATOM 775 C CA . PRO A 1 100 ? -7.486 9.755 8.116 1.00 94.88 100 PRO A CA 1
ATOM 776 C C . PRO A 1 100 ? -8.955 10.125 7.862 1.00 94.88 100 PRO A C 1
ATOM 778 O O . PRO A 1 100 ? -9.794 9.884 8.731 1.00 94.88 100 PRO A O 1
ATOM 781 N N . VAL A 1 101 ? -9.290 10.651 6.676 1.00 93.81 101 VAL A N 1
ATOM 782 C CA . VAL A 1 101 ? -10.670 11.010 6.304 1.00 93.81 101 VAL A CA 1
ATOM 783 C C . VAL A 1 101 ? -11.615 9.804 6.293 1.00 93.81 101 VAL A C 1
ATOM 785 O O . VAL A 1 101 ? -12.771 9.922 6.691 1.00 93.81 101 VAL A O 1
ATOM 788 N N . PHE A 1 102 ? -11.124 8.615 5.930 1.00 92.88 102 PHE A N 1
ATOM 789 C CA . PHE A 1 102 ? -11.932 7.391 5.880 1.00 92.88 102 PHE A CA 1
ATOM 790 C C . PHE A 1 102 ? -12.252 6.829 7.273 1.00 92.88 102 PHE A C 1
ATOM 792 O O . PHE A 1 102 ? -13.109 5.957 7.414 1.00 92.88 102 PHE A O 1
ATOM 799 N N . TYR A 1 103 ? -11.589 7.345 8.311 1.00 94.69 103 TYR A N 1
ATOM 800 C CA . TYR A 1 103 ? -11.709 6.886 9.697 1.00 94.69 103 TYR A CA 1
ATOM 801 C C . TYR A 1 103 ? -12.201 7.991 10.645 1.00 94.69 103 TYR A C 1
ATOM 803 O O . TYR A 1 103 ? -12.194 7.797 11.861 1.00 94.69 103 TYR A O 1
ATOM 811 N N . GLY A 1 104 ? -12.626 9.146 10.113 1.00 94.81 104 GLY A N 1
ATOM 812 C CA . GLY A 1 104 ? -13.102 10.286 10.909 1.00 94.81 104 GLY A CA 1
ATOM 813 C C . GLY A 1 104 ? -12.007 10.914 11.776 1.00 94.81 104 GLY A C 1
ATOM 814 O O . GLY A 1 104 ? -12.266 11.352 12.898 1.00 94.81 104 GLY A O 1
ATOM 815 N N . MET A 1 105 ? -10.761 10.868 11.297 1.00 95.31 105 MET A N 1
ATOM 816 C CA . MET A 1 105 ? -9.566 11.361 11.986 1.00 95.31 105 MET A CA 1
ATOM 817 C C . MET A 1 105 ? -8.863 12.480 11.201 1.00 95.31 105 MET A C 1
ATOM 819 O O . MET A 1 105 ? -7.698 12.773 11.455 1.00 95.31 105 MET A O 1
ATOM 823 N N . GLU A 1 106 ? -9.543 13.140 10.262 1.00 94.50 106 GLU A N 1
ATOM 824 C CA . GLU A 1 106 ? -8.984 14.209 9.422 1.00 94.50 106 GLU A CA 1
ATOM 825 C C . GLU A 1 106 ? -8.476 15.415 10.228 1.00 94.50 106 GLU A C 1
ATOM 827 O O . GLU A 1 106 ? -7.537 16.096 9.815 1.00 94.50 106 GLU A O 1
ATOM 832 N N . ALA A 1 107 ? -9.059 15.657 11.405 1.00 94.81 107 ALA A N 1
ATOM 833 C CA . ALA A 1 107 ? -8.625 16.705 12.324 1.00 94.81 107 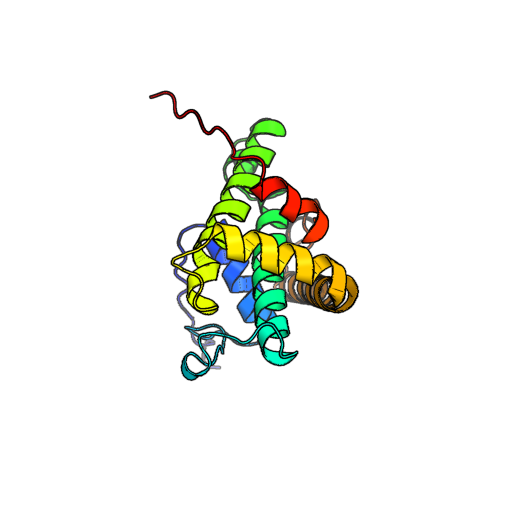ALA A CA 1
ATOM 834 C C . ALA A 1 107 ? -7.406 16.304 13.180 1.00 94.81 107 ALA A C 1
ATOM 836 O O . ALA A 1 107 ? -6.810 17.169 13.822 1.00 94.81 107 ALA A O 1
ATOM 837 N N . ASP A 1 108 ? -7.034 15.018 13.195 1.00 93.94 108 ASP A N 1
ATOM 838 C CA . ASP A 1 108 ? -5.888 14.481 13.935 1.00 93.94 108 ASP A CA 1
ATOM 839 C C . ASP A 1 108 ? -5.126 13.389 13.141 1.00 93.94 108 ASP A C 1
ATOM 841 O O . ASP A 1 108 ? -5.128 12.208 13.512 1.00 93.94 108 ASP A O 1
ATOM 845 N N . PRO A 1 109 ? -4.430 13.759 12.044 1.00 91.69 109 PRO A N 1
ATOM 846 C CA . PRO A 1 109 ? -3.644 12.807 11.254 1.00 91.69 109 PRO A CA 1
ATOM 847 C C . PRO A 1 109 ? -2.529 12.121 12.056 1.00 91.69 109 PRO A C 1
ATOM 849 O O . PRO A 1 109 ? -2.196 10.964 11.805 1.00 91.69 109 PRO A O 1
ATOM 852 N N . GLN A 1 110 ? -1.956 12.810 13.047 1.00 91.69 110 GLN A N 1
ATOM 853 C CA . GLN A 1 110 ? -0.920 12.234 13.904 1.00 91.69 110 GLN A CA 1
ATOM 854 C C . GLN A 1 110 ? -1.502 11.135 14.803 1.00 91.69 110 GLN A C 1
ATOM 856 O O . GLN A 1 110 ? -0.937 10.041 14.880 1.00 91.69 110 GLN A O 1
ATOM 861 N N . GLY A 1 111 ? -2.663 11.382 15.416 1.00 93.62 111 GLY A N 1
ATOM 862 C CA . GLY A 1 111 ? -3.389 10.367 16.172 1.00 93.62 111 GLY A CA 1
ATOM 863 C C . GLY A 1 111 ? -3.801 9.172 15.314 1.00 93.62 111 GLY A C 1
ATOM 864 O O . GLY A 1 111 ? -3.787 8.040 15.803 1.00 93.62 111 GLY A O 1
ATOM 865 N N . PHE A 1 112 ? -4.102 9.376 14.024 1.00 95.06 112 PHE A N 1
ATOM 866 C CA . PHE A 1 112 ? -4.328 8.273 13.084 1.00 95.06 112 PHE A CA 1
ATOM 867 C C . PHE A 1 112 ? -3.073 7.405 12.929 1.00 95.06 112 PHE A C 1
ATOM 869 O O . PHE A 1 112 ? -3.147 6.184 13.093 1.00 95.06 112 PHE A O 1
ATOM 876 N N . VAL A 1 113 ? -1.906 8.019 12.701 1.00 94.25 113 VAL A N 1
ATOM 877 C CA . VAL A 1 113 ? -0.636 7.288 12.551 1.00 94.25 113 VAL A CA 1
ATOM 878 C C . VAL A 1 113 ? -0.296 6.474 13.806 1.00 94.25 113 VAL A C 1
ATOM 880 O O . VAL A 1 113 ? 0.109 5.311 13.714 1.00 94.25 113 VAL A O 1
ATOM 883 N N . GLU A 1 114 ? -0.488 7.055 14.989 1.00 94.06 114 GLU A N 1
ATOM 884 C CA . GLU A 1 114 ? -0.246 6.391 16.275 1.00 94.06 114 GLU A CA 1
ATOM 885 C C . GLU A 1 114 ? -1.222 5.232 16.523 1.00 94.06 114 GLU A C 1
ATOM 887 O O . GLU A 1 114 ? -0.824 4.147 16.974 1.00 94.06 114 GLU A O 1
ATOM 892 N N . ARG A 1 115 ? -2.499 5.426 16.172 1.00 95.56 115 ARG A N 1
ATOM 893 C CA . ARG A 1 115 ? -3.541 4.401 16.284 1.00 95.56 115 ARG A CA 1
ATOM 894 C C . ARG A 1 115 ? -3.262 3.222 15.365 1.00 95.56 115 ARG A C 1
ATOM 896 O O . ARG A 1 115 ? -3.242 2.087 15.837 1.00 95.56 115 ARG A O 1
ATOM 903 N N . VAL A 1 116 ? -2.997 3.470 14.085 1.00 95.69 116 VAL A N 1
ATOM 904 C CA . VAL A 1 116 ? -2.665 2.404 13.131 1.00 95.69 116 VAL A CA 1
ATOM 905 C C . VAL A 1 116 ? -1.353 1.721 13.511 1.00 95.69 116 VAL A C 1
ATOM 907 O O . VAL A 1 116 ? -1.278 0.495 13.475 1.00 95.69 116 VAL A O 1
ATOM 910 N N . GLY A 1 117 ? -0.352 2.467 13.990 1.00 95.06 117 GLY A N 1
ATOM 911 C CA . GLY A 1 117 ? 0.876 1.887 14.538 1.00 95.06 117 GLY A CA 1
ATOM 912 C C . GLY A 1 117 ? 0.611 0.904 15.684 1.00 95.06 117 GLY A C 1
ATOM 913 O O . GLY A 1 117 ? 1.188 -0.182 15.714 1.00 95.06 117 GLY A O 1
ATOM 914 N N . SER A 1 118 ? -0.316 1.235 16.586 1.00 95.50 118 SER A N 1
ATOM 915 C CA . SER A 1 118 ? -0.736 0.333 17.666 1.00 95.50 118 SER A CA 1
ATOM 916 C C . SER A 1 118 ? -1.494 -0.893 17.141 1.00 95.50 118 SER A C 1
ATOM 918 O O . SER A 1 118 ? -1.255 -2.010 17.603 1.00 95.50 118 SER A O 1
ATOM 920 N N . LEU A 1 119 ? -2.363 -0.719 16.139 1.00 96.50 119 LEU A N 1
ATOM 921 C CA . LEU A 1 119 ? -3.092 -1.822 15.499 1.00 96.50 119 LEU A CA 1
ATOM 922 C C . LEU A 1 119 ? -2.157 -2.779 14.758 1.00 96.50 119 LEU A C 1
ATOM 924 O O . LEU A 1 119 ? -2.348 -3.986 14.839 1.00 96.50 119 LEU A O 1
ATOM 928 N N . LEU A 1 120 ? -1.113 -2.271 14.100 1.00 95.31 120 LEU A N 1
ATOM 929 C CA . LEU A 1 120 ? -0.098 -3.092 13.434 1.00 95.31 120 LEU A CA 1
ATOM 930 C C . LEU A 1 120 ? 0.688 -3.976 14.411 1.00 95.31 120 LEU A C 1
ATOM 932 O O . LEU A 1 120 ? 1.209 -5.013 14.004 1.00 95.31 120 LEU A O 1
ATOM 936 N N . LEU A 1 121 ? 0.778 -3.589 15.687 1.00 94.38 121 LEU A N 1
ATOM 937 C CA . LEU A 1 121 ? 1.353 -4.428 16.740 1.00 94.38 121 LEU A CA 1
ATOM 938 C C . LEU A 1 121 ? 0.340 -5.456 17.255 1.00 94.38 121 LEU A C 1
ATOM 940 O O . LEU A 1 121 ? 0.690 -6.619 17.432 1.00 94.38 121 LEU A O 1
ATOM 944 N N . ALA A 1 122 ? -0.907 -5.037 17.483 1.00 96.88 122 ALA A N 1
ATOM 945 C CA . ALA A 1 122 ? -1.953 -5.890 18.049 1.00 96.88 122 ALA A CA 1
ATOM 946 C C . ALA A 1 122 ? -2.519 -6.925 17.055 1.00 96.88 122 ALA A C 1
ATOM 948 O O . ALA A 1 122 ? -2.915 -8.013 17.464 1.00 96.88 122 ALA A O 1
ATOM 949 N N . HIS A 1 123 ? -2.533 -6.600 15.761 1.00 97.19 123 HIS A N 1
ATOM 950 C CA . HIS A 1 123 ? -3.164 -7.369 14.682 1.00 97.19 123 HIS A CA 1
ATOM 951 C C . HIS A 1 123 ? -2.190 -7.637 13.523 1.00 97.19 123 HIS A C 1
ATOM 953 O O . HIS A 1 123 ? -2.589 -7.687 12.359 1.00 97.19 123 HIS A O 1
ATOM 959 N N . ALA A 1 124 ? -0.900 -7.812 13.833 1.00 94.88 124 ALA A N 1
ATOM 960 C CA . ALA A 1 124 ? 0.151 -8.014 12.834 1.00 94.88 124 ALA A CA 1
ATOM 961 C C . ALA A 1 124 ? -0.174 -9.143 11.840 1.00 94.88 124 ALA A C 1
ATOM 963 O O . ALA A 1 124 ? 0.036 -8.980 10.641 1.00 94.88 124 ALA A O 1
ATOM 964 N N . ASP A 1 125 ? -0.732 -10.254 12.328 1.00 96.75 125 ASP A N 1
ATOM 965 C CA . ASP A 1 125 ? -1.063 -11.414 11.498 1.00 96.75 125 ASP A CA 1
ATOM 966 C C . ASP A 1 125 ? -2.159 -11.105 10.466 1.00 96.75 125 ASP A C 1
ATOM 968 O O . ASP A 1 125 ? -2.104 -11.606 9.343 1.00 96.75 125 ASP A O 1
ATOM 972 N N . GLU A 1 126 ? -3.138 -10.257 10.810 1.00 97.31 126 GLU A N 1
ATOM 973 C CA . GLU A 1 126 ? -4.196 -9.834 9.882 1.00 97.31 126 GLU A CA 1
ATOM 974 C C . GLU A 1 126 ? -3.596 -9.022 8.724 1.00 97.31 126 GLU A C 1
ATOM 976 O O . GLU A 1 126 ? -3.849 -9.320 7.551 1.00 97.31 126 GLU A O 1
ATOM 981 N N . ALA A 1 127 ? -2.753 -8.040 9.060 1.00 96.81 127 ALA A N 1
ATOM 982 C CA . ALA A 1 127 ? -2.088 -7.168 8.099 1.00 96.81 127 ALA A CA 1
ATOM 983 C C . ALA A 1 127 ? -1.095 -7.938 7.209 1.00 96.81 127 ALA A C 1
ATOM 985 O O . ALA A 1 127 ? -1.110 -7.796 5.984 1.00 96.81 127 ALA A O 1
ATOM 986 N N . ASP A 1 128 ? -0.261 -8.798 7.803 1.00 96.44 128 ASP A N 1
ATOM 987 C CA . ASP A 1 128 ? 0.703 -9.625 7.071 1.00 96.44 128 ASP A CA 1
ATOM 988 C C . ASP A 1 128 ? -0.013 -10.600 6.122 1.00 96.44 128 ASP A C 1
ATOM 990 O O . ASP A 1 128 ? 0.406 -10.773 4.972 1.00 96.44 128 ASP A O 1
ATOM 994 N N . ALA A 1 129 ? -1.114 -11.216 6.567 1.00 97.12 129 ALA A N 1
ATOM 995 C CA . ALA A 1 129 ? -1.895 -12.124 5.736 1.00 97.12 129 ALA A CA 1
ATOM 996 C C . ALA A 1 129 ? -2.565 -11.397 4.561 1.00 97.12 129 ALA A C 1
ATOM 998 O O . ALA A 1 129 ? -2.593 -11.946 3.456 1.00 97.12 129 ALA A O 1
ATOM 999 N N . MET A 1 130 ? -3.084 -10.181 4.771 1.00 97.38 130 MET A N 1
ATOM 1000 C CA . MET A 1 130 ? -3.625 -9.353 3.689 1.00 97.38 130 MET A CA 1
ATOM 1001 C C . MET A 1 130 ? -2.549 -9.032 2.655 1.00 97.38 130 MET A C 1
ATOM 1003 O O . MET A 1 130 ? -2.699 -9.364 1.480 1.00 97.38 130 MET A O 1
ATOM 1007 N N . LEU A 1 131 ? -1.415 -8.492 3.101 1.00 98.06 131 LEU A N 1
ATOM 1008 C CA . LEU A 1 131 ? -0.317 -8.120 2.217 1.00 98.06 131 LEU A CA 1
ATOM 1009 C C . LEU A 1 131 ? 0.229 -9.321 1.429 1.00 98.06 131 LEU A C 1
ATOM 1011 O O . LEU A 1 131 ? 0.512 -9.212 0.235 1.00 98.06 131 LEU A O 1
ATOM 1015 N N . ALA A 1 132 ? 0.360 -10.486 2.069 1.00 97.56 132 ALA A N 1
ATOM 1016 C CA . ALA A 1 132 ? 0.802 -11.707 1.401 1.00 97.56 132 ALA A CA 1
ATOM 1017 C C . ALA A 1 132 ? -0.170 -12.145 0.292 1.00 97.56 132 ALA A C 1
ATOM 1019 O O . ALA A 1 132 ? 0.275 -12.500 -0.806 1.00 97.56 132 ALA A O 1
ATOM 1020 N N . ARG A 1 133 ? -1.486 -12.089 0.551 1.00 97.44 133 ARG A N 1
ATOM 1021 C CA . ARG A 1 133 ? -2.517 -12.371 -0.462 1.00 97.44 133 ARG A CA 1
ATOM 1022 C C . ARG A 1 133 ? -2.478 -11.358 -1.600 1.00 97.44 133 ARG A C 1
ATOM 1024 O O . ARG A 1 133 ? -2.545 -11.771 -2.758 1.00 97.44 133 ARG A O 1
ATOM 1031 N N . ALA A 1 134 ? -2.324 -10.076 -1.287 1.00 97.19 134 ALA A N 1
ATOM 1032 C CA . ALA A 1 134 ? -2.268 -9.007 -2.272 1.00 97.19 134 ALA A CA 1
ATOM 1033 C C . ALA A 1 134 ? -1.051 -9.164 -3.203 1.00 97.19 134 ALA A C 1
ATOM 1035 O O . ALA A 1 134 ? -1.215 -9.194 -4.421 1.00 97.19 134 ALA A O 1
ATOM 1036 N N . TYR A 1 135 ? 0.155 -9.410 -2.668 1.00 97.88 135 TYR A N 1
ATOM 1037 C CA . TYR A 1 135 ? 1.332 -9.708 -3.500 1.00 97.88 135 TYR A CA 1
ATOM 1038 C C . TYR A 1 135 ? 1.098 -10.928 -4.396 1.00 97.88 135 TYR A C 1
ATOM 1040 O O . TYR A 1 135 ? 1.354 -10.868 -5.597 1.00 97.88 135 TYR A O 1
ATOM 1048 N N . ALA A 1 136 ? 0.619 -12.041 -3.831 1.00 96.88 136 ALA A N 1
ATOM 1049 C CA . ALA A 1 136 ? 0.410 -13.269 -4.595 1.00 96.88 136 ALA A CA 1
ATOM 1050 C C . ALA A 1 136 ? -0.602 -13.072 -5.736 1.00 96.88 136 ALA A C 1
ATOM 1052 O O . ALA A 1 136 ? -0.368 -13.530 -6.857 1.00 96.88 136 ALA A O 1
ATOM 1053 N N . SER A 1 137 ? -1.697 -12.362 -5.460 1.00 96.62 137 SER A N 1
ATOM 1054 C CA . SER A 1 137 ? -2.766 -12.103 -6.426 1.00 96.62 137 SER A CA 1
ATOM 1055 C C . SER A 1 137 ? -2.298 -11.159 -7.531 1.00 96.62 137 SER A C 1
ATOM 1057 O O . SER A 1 137 ? -2.483 -11.472 -8.708 1.00 96.62 137 SER A O 1
ATOM 1059 N N . THR A 1 138 ? -1.606 -10.070 -7.185 1.00 96.38 138 THR A N 1
ATOM 1060 C CA . THR A 1 138 ? -1.046 -9.116 -8.156 1.00 96.38 138 THR A CA 1
ATOM 1061 C C . THR A 1 138 ? -0.007 -9.776 -9.056 1.00 96.38 138 THR A C 1
ATOM 1063 O O . THR A 1 138 ? -0.074 -9.655 -10.280 1.00 96.38 138 THR A O 1
ATOM 1066 N N . GLU A 1 139 ? 0.908 -10.567 -8.492 1.00 96.62 139 GLU A N 1
ATOM 1067 C CA . GLU A 1 139 ? 1.889 -11.313 -9.286 1.00 96.62 139 GLU A CA 1
ATOM 1068 C C . GLU A 1 139 ? 1.227 -12.319 -10.228 1.00 96.62 139 GLU A C 1
ATOM 1070 O O . GLU A 1 139 ? 1.628 -12.453 -11.388 1.00 96.62 139 GLU A O 1
ATOM 1075 N N . HIS A 1 140 ? 0.211 -13.034 -9.742 1.00 95.75 140 HIS A N 1
ATOM 1076 C CA . HIS A 1 140 ? -0.550 -13.972 -10.554 1.00 95.75 140 HIS A CA 1
ATOM 1077 C C . HIS A 1 140 ? -1.276 -13.262 -11.705 1.00 95.75 140 HIS A C 1
ATOM 1079 O O . HIS A 1 140 ? -1.197 -13.718 -12.850 1.00 95.75 140 HIS A O 1
ATOM 1085 N N . ALA A 1 141 ? -1.933 -12.135 -11.425 1.00 95.06 141 ALA A N 1
ATOM 1086 C CA . ALA A 1 141 ? -2.640 -11.331 -12.415 1.00 95.06 141 ALA A CA 1
ATOM 1087 C C . ALA A 1 141 ? -1.690 -10.798 -13.499 1.00 95.06 141 ALA A C 1
ATOM 1089 O O . ALA A 1 141 ? -1.943 -10.999 -14.688 1.00 95.06 141 ALA A O 1
ATOM 1090 N N . LEU A 1 142 ? -0.549 -10.220 -13.108 1.00 94.62 142 LEU A N 1
ATOM 1091 C CA . LEU A 1 142 ? 0.461 -9.724 -14.047 1.00 94.62 142 LEU A CA 1
ATOM 1092 C C . LEU A 1 142 ? 1.020 -10.846 -14.931 1.00 94.62 142 LEU A C 1
ATOM 1094 O O . LEU A 1 142 ? 1.129 -10.679 -16.146 1.00 94.62 142 LEU A O 1
ATOM 1098 N N . ARG A 1 143 ? 1.327 -12.020 -14.360 1.00 96.19 143 ARG A N 1
ATOM 1099 C CA . ARG A 1 143 ? 1.784 -13.183 -15.146 1.00 96.19 143 ARG A CA 1
ATOM 1100 C C . ARG A 1 143 ? 0.727 -13.650 -16.138 1.00 96.19 143 ARG A C 1
ATOM 1102 O O . ARG A 1 143 ? 1.058 -13.934 -17.286 1.00 96.19 143 ARG A O 1
ATOM 1109 N N . ARG A 1 144 ? -0.540 -13.713 -15.720 1.00 94.94 144 ARG A N 1
ATOM 1110 C CA . ARG A 1 144 ? -1.659 -14.063 -16.605 1.00 94.94 144 ARG A CA 1
ATOM 1111 C C . ARG A 1 144 ? -1.845 -13.066 -17.744 1.00 94.94 144 ARG A C 1
ATOM 1113 O O . ARG A 1 144 ? -2.215 -13.481 -18.836 1.00 94.94 144 ARG A O 1
ATOM 1120 N N . ALA A 1 145 ? -1.558 -11.789 -17.505 1.00 92.12 145 ALA A N 1
ATOM 1121 C CA . ALA A 1 145 ? -1.551 -10.750 -18.531 1.00 92.12 145 ALA A CA 1
ATOM 1122 C C . ALA A 1 145 ? -0.323 -10.818 -19.468 1.00 92.12 145 ALA A C 1
ATOM 1124 O O . ALA A 1 145 ? -0.212 -10.016 -20.390 1.00 92.12 145 ALA A O 1
ATOM 1125 N N . GLY A 1 146 ? 0.599 -11.767 -19.258 1.00 95.88 146 GLY A N 1
ATOM 1126 C CA . GLY A 1 146 ? 1.790 -11.957 -20.089 1.00 95.88 146 GLY A CA 1
ATOM 1127 C C . GLY A 1 146 ? 3.009 -11.144 -19.647 1.00 95.88 146 GLY A C 1
ATOM 1128 O O . GLY A 1 146 ? 3.986 -11.064 -20.392 1.00 95.88 146 GLY A O 1
ATOM 1129 N N . ALA A 1 147 ? 2.991 -10.548 -18.449 1.00 93.88 147 ALA A N 1
ATOM 1130 C CA . ALA A 1 147 ? 4.151 -9.835 -17.930 1.00 93.88 147 ALA A CA 1
ATOM 1131 C C . ALA A 1 147 ? 5.341 -10.787 -17.728 1.00 93.88 147 ALA A C 1
ATOM 1133 O O . ALA A 1 147 ? 5.224 -11.859 -17.127 1.00 93.88 147 ALA A O 1
ATOM 1134 N N . VAL A 1 148 ? 6.521 -10.363 -18.185 1.00 94.56 148 VAL A N 1
ATOM 1135 C CA . VAL A 1 148 ? 7.778 -11.080 -17.924 1.00 94.56 148 VAL A CA 1
ATOM 1136 C C . VAL A 1 148 ? 8.092 -11.097 -16.420 1.00 94.56 148 VAL A C 1
ATOM 1138 O O . VAL A 1 148 ? 7.676 -10.181 -15.705 1.00 94.56 148 VAL A O 1
ATOM 1141 N N . PRO A 1 149 ? 8.884 -12.061 -15.907 1.00 91.94 149 PRO A N 1
ATOM 1142 C CA . PRO A 1 149 ? 9.159 -12.177 -14.470 1.00 91.94 149 PRO A CA 1
ATOM 1143 C C . PRO A 1 149 ? 9.687 -10.895 -13.813 1.00 91.94 149 PRO A C 1
ATOM 1145 O O . PRO A 1 149 ? 9.315 -10.588 -12.685 1.00 91.94 149 PRO A O 1
ATOM 1148 N N . ALA A 1 150 ? 10.504 -10.119 -14.533 1.00 89.69 150 ALA A N 1
ATOM 1149 C CA . ALA A 1 150 ? 11.061 -8.857 -14.048 1.00 89.69 150 ALA A CA 1
ATOM 1150 C C . ALA A 1 150 ? 10.028 -7.722 -13.889 1.00 89.69 150 ALA A C 1
ATOM 1152 O O . ALA A 1 150 ? 10.330 -6.731 -13.229 1.00 89.69 150 ALA A O 1
ATOM 1153 N N . VAL A 1 151 ? 8.849 -7.850 -14.502 1.00 91.12 151 VAL A N 1
ATOM 1154 C CA . VAL A 1 151 ? 7.717 -6.925 -14.344 1.00 91.12 151 VAL A CA 1
ATOM 1155 C C . VAL A 1 151 ? 6.685 -7.510 -13.391 1.00 91.12 151 VAL A C 1
ATOM 1157 O O . VAL A 1 151 ? 6.126 -6.781 -12.590 1.00 91.12 151 VAL A O 1
ATOM 1160 N N . ALA A 1 152 ? 6.438 -8.821 -13.449 1.00 94.56 152 ALA A N 1
ATOM 1161 C CA . ALA A 1 152 ? 5.449 -9.456 -12.590 1.00 94.56 152 ALA A CA 1
ATOM 1162 C C . ALA A 1 152 ? 5.854 -9.425 -11.112 1.00 94.56 152 ALA A C 1
ATOM 1164 O O . ALA A 1 152 ? 4.998 -9.202 -10.269 1.00 94.56 152 ALA A O 1
ATOM 1165 N N . VAL A 1 153 ? 7.137 -9.636 -10.797 1.00 95.25 153 VAL A N 1
ATOM 1166 C CA . VAL A 1 153 ? 7.646 -9.689 -9.419 1.00 95.25 153 VAL A CA 1
ATOM 1167 C C . VAL A 1 153 ? 8.410 -8.399 -9.103 1.00 95.25 153 VAL A C 1
ATOM 1169 O O . VAL A 1 153 ? 9.374 -8.085 -9.815 1.00 95.25 153 VAL A O 1
ATOM 1172 N N . PRO A 1 154 ? 8.038 -7.656 -8.044 1.00 94.75 154 PRO A N 1
ATOM 1173 C CA . PRO A 1 154 ? 8.751 -6.444 -7.675 1.00 94.75 154 PRO A CA 1
ATOM 1174 C C . PRO A 1 154 ? 10.166 -6.784 -7.173 1.00 94.75 154 PRO A 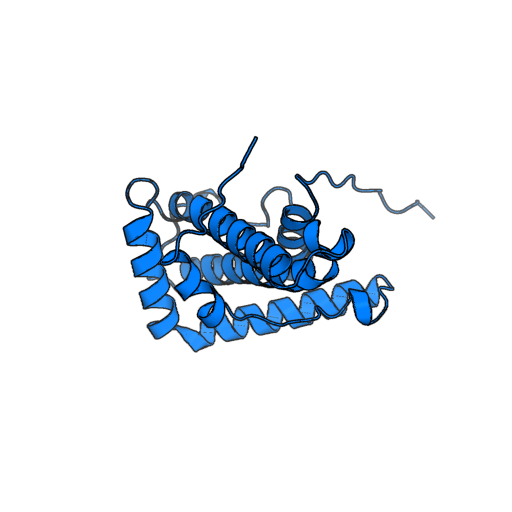C 1
ATOM 1176 O O . PRO A 1 154 ? 10.388 -7.844 -6.580 1.00 94.75 154 PRO A O 1
ATOM 1179 N N . PRO A 1 155 ? 11.158 -5.901 -7.389 1.00 93.06 155 PRO A N 1
ATOM 1180 C CA . PRO A 1 155 ? 12.551 -6.153 -7.002 1.00 93.06 155 PRO A CA 1
ATOM 1181 C C . PRO A 1 155 ? 12.757 -6.213 -5.482 1.00 93.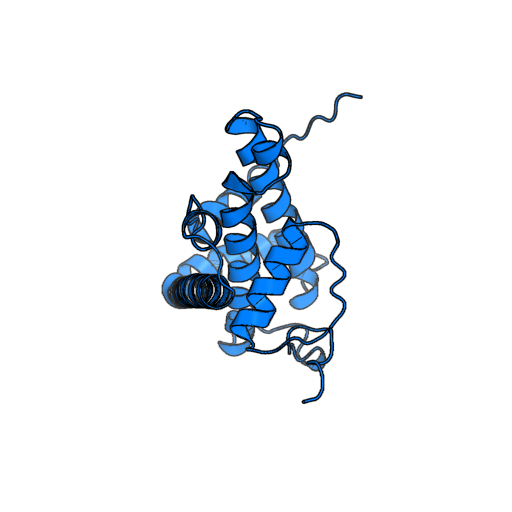06 155 PRO A C 1
ATOM 1183 O O . PRO A 1 155 ? 13.768 -6.734 -5.016 1.00 93.06 155 PRO A O 1
ATOM 1186 N N . ARG A 1 156 ? 11.824 -5.646 -4.713 1.00 94.44 156 ARG A N 1
ATOM 1187 C CA . ARG A 1 156 ? 11.790 -5.659 -3.252 1.00 94.44 156 ARG A CA 1
ATOM 1188 C C . ARG A 1 156 ? 10.358 -5.931 -2.816 1.00 94.44 156 ARG A C 1
ATOM 1190 O O . ARG A 1 156 ? 9.431 -5.557 -3.521 1.00 94.44 156 ARG A O 1
ATOM 1197 N N . ARG A 1 157 ? 10.189 -6.557 -1.653 1.00 95.50 157 ARG A N 1
ATOM 1198 C CA . ARG A 1 157 ? 8.879 -6.792 -1.034 1.00 95.50 157 ARG A CA 1
ATOM 1199 C C . ARG A 1 157 ? 8.851 -6.171 0.362 1.00 95.50 157 ARG A C 1
ATOM 1201 O O . ARG A 1 157 ? 9.062 -6.892 1.339 1.00 95.50 157 ARG A O 1
ATOM 1208 N N . PRO A 1 158 ? 8.703 -4.838 0.473 1.00 95.00 158 PRO A N 1
ATOM 1209 C CA . PRO A 1 158 ? 8.489 -4.219 1.771 1.00 95.00 158 PRO A CA 1
ATOM 1210 C C . PRO A 1 158 ? 7.221 -4.772 2.434 1.00 95.00 158 PRO A C 1
ATOM 1212 O O . PRO A 1 158 ? 6.304 -5.251 1.764 1.00 95.00 158 PRO A O 1
ATOM 1215 N N . SER A 1 159 ? 7.195 -4.686 3.761 1.00 94.00 159 SER A N 1
ATOM 1216 C CA . SER A 1 159 ? 6.002 -4.879 4.585 1.00 94.00 159 SER A CA 1
ATOM 1217 C C . SER A 1 159 ? 5.501 -3.543 5.122 1.00 94.00 159 SER A C 1
ATOM 1219 O O . SER A 1 159 ? 6.285 -2.593 5.240 1.00 94.00 159 SER A O 1
ATOM 1221 N N . VAL A 1 160 ? 4.235 -3.495 5.543 1.00 92.00 160 VAL A N 1
ATOM 1222 C CA . VAL A 1 160 ? 3.688 -2.321 6.238 1.00 92.00 160 VAL A CA 1
ATOM 1223 C C . VAL A 1 160 ? 4.567 -1.975 7.444 1.00 92.00 160 VAL A C 1
ATOM 1225 O O . VAL A 1 160 ? 5.012 -0.842 7.568 1.00 92.00 160 VAL A O 1
ATOM 1228 N N . ARG A 1 161 ? 4.962 -2.961 8.262 1.00 90.12 161 ARG A N 1
ATOM 1229 C CA . ARG A 1 161 ? 5.829 -2.752 9.441 1.00 90.12 161 ARG A CA 1
ATOM 1230 C C . ARG A 1 161 ? 7.211 -2.183 9.121 1.00 90.12 161 ARG A C 1
ATOM 1232 O O . ARG A 1 161 ? 7.780 -1.482 9.947 1.00 90.12 161 ARG A O 1
ATOM 1239 N N . THR A 1 162 ? 7.771 -2.484 7.950 1.00 91.31 162 THR A N 1
ATOM 1240 C CA . THR A 1 162 ? 9.069 -1.916 7.540 1.00 91.31 162 THR A CA 1
ATOM 1241 C C . THR A 1 162 ? 8.949 -0.494 7.007 1.00 91.31 162 THR A C 1
ATOM 1243 O O . THR A 1 162 ? 9.931 0.241 7.037 1.00 91.31 162 THR A O 1
ATOM 1246 N N . MET A 1 163 ? 7.770 -0.112 6.515 1.00 93.38 163 MET A N 1
ATOM 1247 C CA . MET A 1 163 ? 7.523 1.212 5.944 1.00 93.38 163 MET A CA 1
ATOM 1248 C C . MET A 1 163 ? 6.916 2.183 6.956 1.00 93.38 163 MET A C 1
ATOM 1250 O O . MET A 1 163 ? 7.243 3.361 6.935 1.00 93.38 163 MET A O 1
ATOM 1254 N N . TRP A 1 164 ? 6.107 1.692 7.894 1.00 93.81 164 TRP A N 1
ATOM 1255 C CA . TRP A 1 164 ? 5.416 2.503 8.896 1.00 93.81 164 TRP A CA 1
ATOM 1256 C C . TRP A 1 164 ? 6.339 3.433 9.703 1.00 93.81 164 TRP A C 1
ATOM 1258 O O . TRP A 1 164 ? 6.013 4.611 9.842 1.00 93.81 164 TRP A O 1
ATOM 1268 N N . PRO A 1 165 ? 7.529 2.994 10.173 1.00 90.19 165 PRO A N 1
ATOM 1269 C CA . PRO A 1 165 ? 8.445 3.873 10.905 1.00 90.19 165 PRO A CA 1
ATOM 1270 C C . PRO A 1 165 ? 8.960 5.071 10.090 1.00 90.19 165 PRO A C 1
ATOM 1272 O O . PRO A 1 165 ? 9.469 6.030 10.671 1.00 90.19 165 PRO A O 1
ATOM 1275 N N . LEU A 1 166 ? 8.840 5.036 8.758 1.00 85.88 166 LEU A N 1
ATOM 1276 C CA . LEU A 1 166 ? 9.282 6.112 7.867 1.00 85.88 166 LEU A CA 1
ATOM 1277 C C . LEU A 1 166 ? 8.384 7.352 7.985 1.00 85.88 166 LEU A C 1
ATOM 1279 O O . LEU A 1 166 ? 8.856 8.457 7.743 1.00 85.88 166 LEU A O 1
ATOM 1283 N N . LEU A 1 167 ? 7.141 7.202 8.456 1.00 83.69 167 LEU A N 1
ATOM 1284 C CA . LEU A 1 167 ? 6.205 8.316 8.663 1.00 83.69 167 LEU A CA 1
ATOM 1285 C C . LEU A 1 167 ? 6.674 9.293 9.758 1.00 83.69 167 LEU A C 1
ATOM 1287 O O . LEU A 1 167 ? 6.403 10.486 9.687 1.00 83.69 167 LEU A O 1
ATOM 1291 N N . GLY A 1 168 ? 7.444 8.818 10.745 1.00 65.38 168 GLY A N 1
ATOM 1292 C CA . GLY A 1 168 ? 8.064 9.673 11.769 1.00 65.38 168 GLY A CA 1
ATOM 1293 C C . GLY A 1 168 ? 9.321 10.411 11.289 1.00 65.38 168 GLY A C 1
ATOM 1294 O O . GLY A 1 168 ? 9.858 11.258 12.001 1.00 65.38 168 GLY A O 1
ATOM 1295 N N . SER A 1 169 ? 9.804 10.092 10.087 1.00 54.88 169 SER A N 1
ATOM 1296 C CA . SER A 1 169 ? 11.002 10.664 9.475 1.00 54.88 169 SER A CA 1
ATOM 1297 C C . SER A 1 169 ? 10.584 11.459 8.242 1.00 54.88 169 SER A C 1
ATOM 1299 O O . SER A 1 169 ? 10.721 10.966 7.128 1.00 54.88 169 SER A O 1
ATOM 1301 N N . ARG A 1 170 ? 10.044 12.676 8.415 1.00 49.12 170 ARG A N 1
ATOM 1302 C CA . ARG A 1 170 ? 9.665 13.527 7.271 1.00 49.12 170 ARG A CA 1
ATOM 1303 C C . ARG A 1 170 ? 10.805 13.565 6.240 1.00 49.12 170 ARG A C 1
ATOM 1305 O O . ARG A 1 170 ? 11.903 14.013 6.593 1.00 49.12 170 ARG A O 1
ATOM 1312 N N . PRO A 1 171 ? 10.584 13.140 4.985 1.00 44.06 171 PRO A N 1
ATOM 1313 C CA . PRO A 1 171 ? 11.595 13.292 3.958 1.00 44.06 171 PRO A CA 1
ATOM 1314 C C . PRO A 1 171 ? 11.790 14.787 3.698 1.00 44.06 171 PRO A C 1
ATOM 1316 O O . PRO A 1 171 ? 10.879 15.498 3.279 1.00 44.06 171 PRO A O 1
ATOM 1319 N N . VAL A 1 172 ? 12.997 15.285 3.965 1.00 37.47 172 VAL A N 1
ATOM 1320 C CA . VAL A 1 172 ? 13.405 16.631 3.554 1.00 37.47 172 VAL A CA 1
ATOM 1321 C C . VAL A 1 172 ? 13.606 16.604 2.041 1.00 37.47 172 VAL A C 1
ATOM 1323 O O . VAL A 1 172 ? 14.716 16.410 1.545 1.00 37.47 172 VAL A O 1
ATOM 1326 N N . VAL A 1 173 ? 12.526 16.796 1.288 1.00 40.88 173 VAL A N 1
ATOM 1327 C CA . VAL A 1 173 ? 12.624 17.151 -0.126 1.00 40.88 173 VAL A CA 1
ATOM 1328 C C . VAL A 1 173 ? 12.943 18.640 -0.170 1.00 40.88 173 VAL A C 1
ATOM 1330 O O . VAL A 1 173 ? 12.065 19.495 -0.168 1.00 40.88 173 VAL A O 1
ATOM 1333 N N . THR A 1 174 ? 14.234 18.971 -0.141 1.00 36.47 174 THR A N 1
ATOM 1334 C CA . THR A 1 174 ? 14.662 20.306 -0.562 1.00 36.47 174 THR A CA 1
ATOM 1335 C C . THR A 1 174 ? 14.591 20.347 -2.082 1.00 36.47 174 THR A C 1
ATOM 1337 O O . THR A 1 174 ? 15.529 19.953 -2.774 1.00 36.47 174 THR A O 1
ATOM 1340 N N . GLU A 1 175 ? 13.464 20.817 -2.611 1.00 36.12 175 GLU A N 1
ATOM 1341 C CA . GLU A 1 175 ? 13.443 21.370 -3.960 1.00 36.12 175 GLU A CA 1
ATOM 1342 C C . GLU A 1 175 ? 14.374 22.585 -3.968 1.00 36.12 175 GLU A C 1
ATOM 1344 O O . GLU A 1 175 ? 14.101 23.620 -3.358 1.00 36.12 175 GLU A O 1
ATOM 1349 N N . ARG A 1 176 ? 15.532 22.445 -4.613 1.00 36.94 176 ARG A N 1
ATOM 1350 C CA . ARG A 1 176 ? 16.255 23.610 -5.115 1.00 36.94 176 ARG A CA 1
ATOM 1351 C C . ARG A 1 176 ? 15.722 23.894 -6.513 1.00 36.94 176 ARG A C 1
ATOM 1353 O O . ARG A 1 176 ? 15.898 23.059 -7.401 1.00 36.94 176 ARG A O 1
ATOM 1360 N N . ALA A 1 177 ? 15.059 25.043 -6.634 1.00 39.25 177 ALA A N 1
ATOM 1361 C CA . ALA A 1 177 ? 14.846 25.757 -7.888 1.00 39.25 177 ALA A CA 1
ATOM 1362 C C . ALA A 1 177 ? 16.178 26.063 -8.592 1.00 39.25 177 ALA A C 1
ATOM 1364 O O . ALA A 1 177 ? 17.210 26.184 -7.883 1.00 39.25 177 ALA A O 1
#

Radius of gyration: 16.81 Å; chains: 1; bounding box: 43×40×50 Å

Secondary structure (DSSP, 8-state):
-PPPPPPP---SHHHHHHHHHHHHHHHTS--TTTT--GGGPSP-TTSHHHHHHHHHHHHHHHHHHHHHHHHSHHHHTT--HHHHHHHHHHHHHHHHHHGGGGGT-TT-HHHHHHHHHHHHHHTHHHHHHHHHHHHHHHHHHHHHTT--HHHHS-S----HHHHGGGGGS--------

Sequence (177 aa):
MESPAMAEVQAEGLPNLLHELVHAVQAGRLEDDHGIDYAAIPFDLHESAGRAVLWDELACCVISCAYLWRHGRAARAGASELRVRAEVEAWFHEQVEIQPVFYGMEADPQGFVERVGSLLLAHADEADAMLARAYASTEHALRRAGAVPAVAVPPRRPSVRTMWPLLGSRPVVTERA